Protein AF-A0AAV5BN23-F1 (afdb_monomer)

Nearest PDB structures (foldseek):
  6rg2-assembly1_A  TM=4.250E-01  e=8.793E-02  Photorhabdus laumondii subsp. laumondii TTO1
  5mrh-assembly1_A  TM=5.250E-01  e=2.903E-01  Homo sapiens
  7b7c-assembly1_A  TM=4.416E-01  e=3.608E-01  Photorhabdus laumondii
  8adl-assembly1_P  TM=5.442E-01  e=2.285E+00  Saccharomyces cerevisiae
  8tie-assembly1_o  TM=4.658E-01  e=3.342E+00  Saccharomyces cerevisiae

Solvent-accessible surface a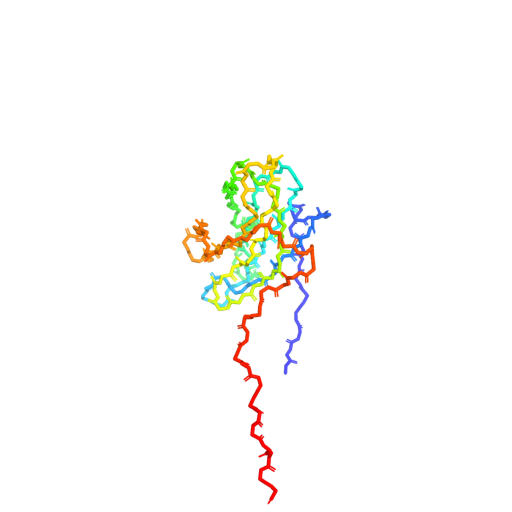rea (backbone atoms only — not comparable to full-atom values): 8194 Å² total; per-residue (Å²): 139,86,87,83,89,77,85,78,56,78,92,46,61,98,38,61,69,49,77,43,72,58,57,96,90,31,43,22,41,36,25,48,49,90,87,54,57,33,38,36,32,41,52,71,60,89,88,54,86,64,94,64,63,58,72,46,79,38,83,63,68,84,66,38,49,64,43,85,68,50,70,52,98,56,30,36,37,34,41,27,45,42,76,46,95,89,47,57,20,34,38,29,39,32,36,61,91,77,67,43,77,45,79,79,45,74,38,88,70,69,63,99,77,74,64,82,84,82,69,77,77,74,79,85,64,77,82,84,124

Mean predicted aligned error: 9.0 Å

Sequence (129 aa):
MEFSIVGIPPIHQNHIVVIVEAGEGKVGMCSLDYAKPLHFSVIRNEEDNAEHPVETTIPLPVNYSCFLAGAVDGYISIMGLPRNSKVESGIFLLEIKKLKIEKVCSASTFDSFSLPYFGFPPSMSPRRI

Radius of gyration: 17.03 Å; Cα contacts (8 Å, |Δi|>4): 220; chains: 1; bounding box: 49×39×45 Å

Secondary structure (DSSP, 8-state):
------PPPGGGTTSEEEEEE-STTPEEEEEE-TTSPEEEEEEPPTTS---S-EEEEEPPPTTEEEEEEEEETTEEEEEEEESSTTS-EEEEEEETTTTEEEEEEEES---TT-PPP-SPPP--S----

Structure (mmCIF, N/CA/C/O backbone):
data_AF-A0AAV5BN23-F1
#
_entry.id   AF-A0AAV5BN23-F1
#
loop_
_atom_site.group_PDB
_atom_site.id
_atom_site.type_symbol
_atom_site.label_atom_id
_atom_site.label_alt_id
_atom_site.label_comp_id
_atom_site.label_asym_id
_atom_site.label_entity_id
_atom_site.label_seq_id
_atom_site.pdbx_PDB_ins_code
_atom_site.Cartn_x
_atom_site.Cartn_y
_atom_site.Cartn_z
_atom_site.occupancy
_atom_site.B_iso_or_equiv
_atom_site.auth_seq_id
_atom_site.auth_comp_id
_atom_site.auth_asym_id
_atom_site.auth_atom_id
_atom_site.pdbx_PDB_model_num
ATOM 1 N N . MET A 1 1 ? -27.792 -2.362 8.353 1.00 59.50 1 MET A N 1
ATOM 2 C CA . MET A 1 1 ? -26.539 -1.720 7.913 1.00 59.50 1 MET A CA 1
ATOM 3 C C . MET A 1 1 ? -26.565 -0.331 8.502 1.00 59.50 1 MET A C 1
ATOM 5 O O . MET A 1 1 ? -27.490 0.409 8.196 1.00 59.50 1 MET A O 1
ATOM 9 N N . GLU A 1 2 ? -25.652 -0.045 9.419 1.00 73.44 2 GLU A N 1
ATOM 10 C CA . GLU A 1 2 ? -25.530 1.266 10.055 1.00 73.44 2 GLU A CA 1
ATOM 11 C C . GLU A 1 2 ? -24.321 1.969 9.445 1.00 73.44 2 GLU A C 1
ATOM 13 O O . GLU A 1 2 ? -23.302 1.331 9.175 1.00 73.44 2 GLU A O 1
ATOM 18 N N . PHE A 1 3 ? -24.465 3.257 9.154 1.00 71.19 3 PHE A N 1
ATOM 19 C CA . PHE A 1 3 ? -23.396 4.080 8.604 1.00 71.19 3 PHE A CA 1
ATOM 20 C C . PHE A 1 3 ? -22.824 4.936 9.726 1.00 71.19 3 PHE A C 1
ATOM 22 O O . PHE A 1 3 ? -23.582 5.533 10.489 1.00 71.19 3 PHE A O 1
ATOM 29 N N . SER A 1 4 ? -21.502 5.028 9.799 1.00 73.25 4 SER A N 1
ATOM 30 C CA . SER A 1 4 ? -20.806 5.968 10.671 1.00 73.25 4 SER A CA 1
ATOM 31 C C . SER A 1 4 ? -20.045 6.985 9.827 1.00 73.25 4 SER A C 1
ATOM 33 O O . SER A 1 4 ? -19.561 6.683 8.734 1.00 73.25 4 SER A O 1
ATOM 35 N N . ILE A 1 5 ? -19.973 8.217 10.326 1.00 75.00 5 ILE A N 1
ATOM 36 C CA . ILE A 1 5 ? -19.132 9.266 9.751 1.00 75.00 5 ILE A CA 1
ATOM 37 C C . ILE A 1 5 ? -17.862 9.300 10.582 1.00 75.00 5 ILE A C 1
ATOM 39 O O . ILE A 1 5 ? -17.924 9.439 11.800 1.00 75.00 5 ILE A O 1
ATOM 43 N N . VAL A 1 6 ? -16.719 9.180 9.918 1.00 74.00 6 VAL A N 1
ATOM 44 C CA . VAL A 1 6 ? -15.420 9.215 10.578 1.00 74.00 6 VAL A CA 1
ATOM 45 C C . VAL A 1 6 ? -14.665 10.457 10.123 1.00 74.00 6 VAL A C 1
ATOM 47 O O . VAL A 1 6 ? -14.570 10.732 8.925 1.00 74.00 6 VAL A O 1
ATOM 50 N N . GLY A 1 7 ? -14.157 11.228 11.085 1.00 76.31 7 GLY A N 1
ATOM 51 C CA . GLY A 1 7 ? -13.348 12.409 10.807 1.00 76.31 7 GLY A CA 1
ATOM 52 C C . GLY A 1 7 ? -12.012 12.030 10.169 1.00 76.31 7 GLY A C 1
ATOM 53 O O . GLY A 1 7 ? -11.371 11.071 10.588 1.00 76.31 7 GLY A O 1
ATOM 54 N N . ILE A 1 8 ? -11.587 12.795 9.163 1.00 77.38 8 ILE A N 1
ATOM 55 C CA . ILE A 1 8 ? -10.288 12.617 8.507 1.00 77.38 8 ILE A CA 1
ATOM 56 C C . ILE A 1 8 ? -9.219 13.342 9.344 1.00 77.38 8 ILE A C 1
ATOM 58 O O . ILE A 1 8 ? -9.302 14.570 9.473 1.00 77.38 8 ILE A O 1
ATOM 62 N N . PRO A 1 9 ? -8.209 12.633 9.889 1.00 79.19 9 PRO A N 1
ATOM 63 C CA . PRO A 1 9 ? -7.092 13.255 10.591 1.00 79.19 9 PRO A CA 1
ATOM 64 C C . PRO A 1 9 ? -6.403 14.336 9.744 1.00 79.19 9 PRO A C 1
ATOM 66 O O . PRO A 1 9 ? -6.293 14.166 8.524 1.00 79.19 9 PRO A O 1
ATOM 69 N N . PRO A 1 10 ? -5.878 15.417 10.354 1.00 80.62 10 PRO A N 1
ATOM 70 C CA . PRO A 1 10 ? -5.258 16.527 9.625 1.00 80.62 10 PRO A CA 1
ATOM 71 C C . PRO A 1 10 ? -4.170 16.101 8.632 1.00 80.62 10 PRO A C 1
ATOM 73 O O . PRO A 1 10 ? -4.088 16.652 7.539 1.00 80.62 10 PRO A O 1
ATOM 76 N N . ILE A 1 11 ? -3.384 15.071 8.968 1.00 77.69 11 ILE A N 1
ATOM 77 C CA . ILE A 1 11 ? -2.301 14.542 8.121 1.00 77.69 11 ILE A CA 1
ATOM 78 C C . ILE A 1 11 ? -2.787 13.947 6.788 1.00 77.69 11 ILE A C 1
ATOM 80 O O . ILE A 1 11 ? -2.020 13.832 5.831 1.00 77.69 11 ILE A O 1
ATOM 84 N N . HIS A 1 12 ? -4.064 13.579 6.710 1.00 77.00 12 HIS A N 1
ATOM 85 C CA . HIS A 1 12 ? -4.687 12.994 5.525 1.00 77.00 12 HIS A CA 1
ATOM 86 C C . HIS A 1 12 ? -5.520 14.010 4.730 1.00 77.00 12 HIS A C 1
ATOM 88 O O . HIS A 1 12 ? -6.044 13.673 3.667 1.00 77.00 12 HIS A O 1
ATOM 94 N N . GLN A 1 13 ? -5.656 15.247 5.218 1.00 77.25 13 GLN A N 1
ATOM 95 C CA . GLN A 1 13 ? -6.406 16.287 4.519 1.00 77.25 13 GLN A CA 1
ATOM 96 C C . GLN A 1 13 ? -5.707 16.658 3.205 1.00 77.25 13 GLN A C 1
ATOM 98 O O . GLN A 1 13 ? -4.489 16.795 3.153 1.00 77.25 13 GLN A O 1
ATOM 103 N N . ASN A 1 14 ? -6.492 16.839 2.140 1.00 75.88 14 ASN A N 1
ATOM 104 C CA . ASN A 1 14 ? -6.029 17.167 0.782 1.00 75.88 14 ASN A CA 1
ATOM 105 C C . ASN A 1 14 ? -5.185 16.084 0.080 1.00 75.88 14 ASN A C 1
ATOM 107 O O . ASN A 1 14 ? -4.603 16.353 -0.971 1.00 75.88 14 ASN A O 1
ATOM 111 N N . HIS A 1 15 ? -5.134 14.863 0.616 1.00 78.38 15 HIS A N 1
ATOM 112 C CA . HIS A 1 15 ? -4.455 13.726 -0.007 1.00 78.38 15 HIS A CA 1
ATOM 113 C C . HIS A 1 15 ? -5.462 12.724 -0.588 1.00 78.38 15 HIS A C 1
ATOM 115 O O . HIS A 1 15 ? -6.629 12.693 -0.197 1.00 78.38 15 HIS A O 1
ATOM 121 N N . ILE A 1 16 ? -5.008 11.865 -1.505 1.00 80.44 16 ILE A N 1
ATOM 122 C CA . ILE A 1 16 ? -5.780 10.670 -1.870 1.00 80.44 16 ILE A CA 1
ATOM 123 C C . ILE A 1 16 ? -5.725 9.725 -0.672 1.00 80.44 16 ILE A C 1
ATOM 125 O O . ILE A 1 16 ? -4.634 9.389 -0.205 1.00 80.44 16 ILE A O 1
ATOM 129 N N . VAL A 1 17 ? -6.896 9.314 -0.184 1.00 85.31 17 VAL A N 1
ATOM 130 C CA . VAL A 1 17 ? -7.039 8.458 0.995 1.00 85.31 17 VAL A CA 1
ATOM 131 C C . VAL A 1 17 ? -7.664 7.125 0.606 1.00 85.31 17 VAL A C 1
ATOM 133 O O . VAL A 1 17 ? -8.653 7.076 -0.122 1.00 85.31 17 VAL A O 1
ATOM 136 N N . VAL A 1 18 ? -7.108 6.045 1.144 1.00 88.25 18 VAL A N 1
ATOM 137 C CA . VAL A 1 18 ? -7.701 4.708 1.132 1.00 88.25 18 VAL A CA 1
ATOM 138 C C . VAL A 1 18 ? -8.039 4.326 2.571 1.00 88.25 18 VAL A C 1
ATOM 140 O O . VAL A 1 18 ? -7.191 4.425 3.458 1.00 88.25 18 VAL A O 1
ATOM 143 N N . ILE A 1 19 ? -9.285 3.909 2.798 1.00 88.44 19 ILE A N 1
ATOM 144 C CA . ILE A 1 19 ? -9.788 3.450 4.098 1.00 88.44 19 ILE A CA 1
ATOM 145 C C . ILE A 1 19 ? -9.791 1.923 4.100 1.00 88.44 19 ILE A C 1
ATOM 147 O O . ILE A 1 19 ? -10.220 1.305 3.124 1.00 88.44 19 ILE A O 1
ATOM 151 N N . VAL A 1 20 ? -9.306 1.320 5.183 1.00 89.44 20 VAL A N 1
ATOM 152 C CA . VAL A 1 20 ? -9.116 -0.131 5.304 1.00 89.44 20 VAL A CA 1
ATOM 153 C C . VAL A 1 20 ? -9.507 -0.644 6.685 1.00 89.44 20 VAL A C 1
ATOM 155 O O . VAL A 1 20 ? -9.559 0.118 7.645 1.00 89.44 20 VAL A O 1
ATOM 158 N N . GLU A 1 21 ? -9.743 -1.948 6.806 1.00 89.50 21 GLU A N 1
ATOM 159 C CA . GLU A 1 21 ? -9.761 -2.620 8.110 1.00 89.50 21 GLU A CA 1
ATOM 160 C C . GLU A 1 21 ? -8.308 -2.798 8.583 1.00 89.50 21 GLU A C 1
ATOM 162 O O . GLU A 1 21 ? -7.450 -3.252 7.822 1.00 89.50 21 GLU A O 1
ATOM 167 N N . ALA A 1 22 ? -8.011 -2.355 9.805 1.00 87.00 22 ALA A N 1
ATOM 168 C CA . ALA A 1 22 ? -6.666 -2.314 10.384 1.00 87.00 22 ALA A CA 1
ATOM 169 C C . ALA A 1 22 ? -6.423 -3.420 11.427 1.00 87.00 22 ALA A C 1
ATOM 171 O O . ALA A 1 22 ? -5.533 -3.301 12.270 1.00 87.00 22 ALA A O 1
ATOM 172 N N . GLY A 1 23 ? -7.198 -4.502 11.369 1.00 84.19 23 GLY A N 1
ATOM 173 C CA . GLY A 1 23 ? -7.262 -5.539 12.389 1.00 84.19 23 GLY A CA 1
ATOM 174 C C . GLY A 1 23 ? -8.157 -5.168 13.573 1.00 84.19 23 GLY A C 1
ATOM 175 O O . GLY A 1 23 ? -8.343 -4.000 13.913 1.00 84.19 23 GLY A O 1
ATOM 176 N N . GLU A 1 24 ? -8.676 -6.200 14.245 1.00 84.19 24 GLU A N 1
ATOM 177 C CA . GLU A 1 24 ? -9.454 -6.074 15.488 1.00 84.19 24 GLU A CA 1
ATOM 178 C C . GLU A 1 24 ? -10.698 -5.173 15.352 1.00 84.19 24 GLU A C 1
ATOM 180 O O . GLU A 1 24 ? -11.158 -4.600 16.337 1.00 84.19 24 GLU A O 1
ATOM 185 N N . GLY A 1 25 ? -11.242 -5.025 14.136 1.00 81.62 25 GLY A N 1
ATOM 186 C CA . GLY A 1 25 ? -12.396 -4.160 13.878 1.00 81.62 25 GLY A CA 1
ATOM 187 C C . GLY A 1 25 ? -12.067 -2.664 13.869 1.00 81.62 25 GLY A C 1
ATOM 188 O O . GLY A 1 25 ? -12.980 -1.840 13.873 1.00 81.62 25 GLY A O 1
ATOM 189 N N . LYS A 1 26 ? -10.780 -2.297 13.856 1.00 85.06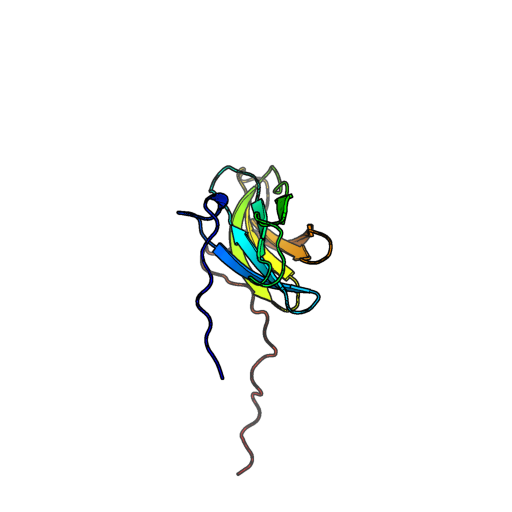 26 LYS A N 1
ATOM 190 C CA . LYS A 1 26 ? -10.322 -0.906 13.785 1.00 85.06 26 LYS A CA 1
ATOM 191 C C . LYS A 1 26 ? -10.280 -0.427 12.340 1.00 85.06 26 LYS A C 1
ATOM 193 O O . LYS A 1 26 ? -10.038 -1.202 11.414 1.00 85.06 26 LYS A O 1
ATOM 198 N N . VAL A 1 27 ? -10.461 0.876 12.154 1.00 86.75 27 VAL A N 1
ATOM 199 C CA . VAL A 1 27 ? -10.390 1.513 10.836 1.00 86.75 27 VAL A CA 1
ATOM 200 C C . VAL A 1 27 ? -9.004 2.116 10.643 1.00 86.75 27 VAL A C 1
ATOM 202 O O . VAL A 1 27 ? -8.534 2.899 11.464 1.00 86.75 27 VAL A O 1
ATOM 205 N N . GLY A 1 28 ? -8.346 1.750 9.551 1.00 89.62 28 GLY A N 1
ATOM 206 C CA . GLY A 1 28 ? -7.093 2.342 9.104 1.00 89.62 28 GLY A CA 1
ATOM 207 C C . GLY A 1 28 ? -7.322 3.351 7.987 1.00 89.62 28 GLY A C 1
ATOM 208 O O . GLY A 1 28 ? -8.174 3.151 7.120 1.00 89.62 28 GLY A O 1
ATOM 209 N N . MET A 1 29 ? -6.525 4.412 7.969 1.00 90.19 29 MET A N 1
ATOM 210 C CA . MET A 1 29 ? -6.459 5.372 6.875 1.00 90.19 29 MET A CA 1
ATOM 211 C C . MET A 1 29 ? -5.054 5.417 6.325 1.00 90.19 29 MET A C 1
ATOM 213 O O . MET A 1 29 ? -4.080 5.544 7.059 1.00 90.19 29 MET A O 1
ATOM 217 N N . CYS A 1 30 ? -4.958 5.342 5.009 1.00 89.75 30 CYS A N 1
ATOM 218 C CA . CYS A 1 30 ? -3.706 5.453 4.301 1.00 89.75 30 CYS A CA 1
ATOM 219 C C . CYS A 1 30 ? -3.786 6.623 3.333 1.00 89.75 30 CYS A C 1
ATOM 221 O O . CYS A 1 30 ? -4.722 6.688 2.539 1.00 89.75 30 CYS A O 1
ATOM 223 N N . SER A 1 31 ? -2.821 7.536 3.382 1.00 89.75 31 SER A N 1
ATOM 224 C CA . SER A 1 31 ? -2.755 8.654 2.448 1.00 89.75 31 SER A CA 1
ATOM 225 C C . SER A 1 31 ? -1.394 8.782 1.804 1.00 89.75 31 SER A C 1
ATOM 227 O O . SER A 1 31 ? -0.364 8.597 2.459 1.00 89.75 31 SER A O 1
ATOM 229 N N . LEU A 1 32 ? -1.410 9.208 0.548 1.00 85.88 32 LEU A N 1
ATOM 230 C CA . LEU A 1 32 ? -0.213 9.463 -0.227 1.00 85.88 32 LEU A CA 1
ATOM 231 C C . LEU A 1 32 ? -0.196 10.904 -0.739 1.00 85.88 32 LEU A C 1
ATOM 233 O O . LEU A 1 32 ? -1.149 11.348 -1.379 1.00 85.88 32 LEU A O 1
ATOM 237 N N . ASP A 1 33 ? 0.908 11.599 -0.478 1.00 76.69 33 ASP A N 1
ATOM 238 C CA . ASP A 1 33 ? 1.245 12.886 -1.089 1.00 76.69 33 ASP A CA 1
ATOM 239 C C . ASP A 1 33 ? 2.333 12.646 -2.152 1.00 76.69 33 ASP A C 1
ATOM 241 O O . ASP A 1 33 ? 3.235 11.829 -1.956 1.00 76.69 33 ASP A O 1
ATOM 245 N N . TYR A 1 34 ? 2.236 13.330 -3.294 1.00 63.56 34 TYR A N 1
ATOM 246 C CA . TYR A 1 34 ? 2.900 13.021 -4.572 1.00 63.56 34 TYR A CA 1
ATOM 247 C C . TYR A 1 34 ? 4.442 12.920 -4.505 1.00 63.56 34 TYR A C 1
ATOM 249 O O . TYR A 1 34 ? 5.070 12.419 -5.440 1.00 63.56 34 TYR A O 1
ATOM 257 N N . ALA A 1 35 ? 5.068 13.367 -3.412 1.00 58.59 35 ALA A N 1
ATOM 258 C CA . ALA A 1 35 ? 6.515 13.305 -3.194 1.00 58.59 35 ALA A CA 1
ATOM 259 C C . ALA A 1 35 ? 6.940 12.910 -1.764 1.00 58.59 35 ALA A C 1
ATOM 261 O O . ALA A 1 35 ? 8.131 12.965 -1.452 1.00 58.59 35 ALA A O 1
ATOM 262 N N . LYS A 1 36 ? 6.003 12.527 -0.891 1.00 72.19 36 LYS A N 1
ATOM 263 C CA . LYS A 1 36 ? 6.262 12.234 0.527 1.00 72.19 36 LYS A CA 1
ATOM 264 C C . LYS A 1 36 ? 6.099 10.743 0.828 1.00 72.19 36 LYS A C 1
ATOM 266 O O . LYS A 1 36 ? 5.521 10.015 0.021 1.00 72.19 36 LYS A O 1
ATOM 271 N N . PRO A 1 37 ? 6.641 10.258 1.959 1.00 80.88 37 PRO A N 1
ATOM 272 C CA . PRO A 1 37 ? 6.365 8.901 2.405 1.00 80.88 37 PRO A CA 1
ATOM 273 C C . PRO A 1 37 ? 4.862 8.678 2.615 1.00 80.88 37 PRO A C 1
ATOM 275 O O . PRO A 1 37 ? 4.086 9.614 2.801 1.00 80.88 37 PRO A O 1
ATOM 278 N N . LEU A 1 38 ? 4.459 7.414 2.572 1.00 88.25 38 LEU A N 1
ATOM 279 C CA . LEU A 1 38 ? 3.074 7.022 2.766 1.00 88.25 38 LEU A CA 1
ATOM 280 C C . LEU A 1 38 ? 2.716 7.140 4.250 1.00 88.25 38 LEU A C 1
ATOM 282 O O . LEU A 1 38 ? 3.440 6.624 5.102 1.00 88.25 38 LEU A O 1
ATOM 286 N N . HIS A 1 39 ? 1.601 7.793 4.562 1.00 89.75 39 HIS A N 1
ATOM 287 C CA . HIS A 1 39 ? 1.125 7.931 5.935 1.00 89.75 39 HIS A CA 1
ATOM 288 C C . HIS A 1 39 ? 0.016 6.922 6.198 1.00 89.75 39 HIS A C 1
ATOM 290 O O . HIS A 1 39 ? -0.948 6.851 5.438 1.00 89.75 39 HIS A O 1
ATOM 296 N N . PHE A 1 40 ? 0.145 6.161 7.278 1.00 89.88 40 PHE A N 1
ATOM 297 C CA . PHE A 1 40 ? -0.873 5.242 7.762 1.00 89.88 40 PHE A CA 1
ATOM 298 C C . PHE A 1 40 ? -1.283 5.645 9.174 1.00 89.88 40 PHE A C 1
ATOM 300 O O . PHE A 1 40 ? -0.415 5.825 10.026 1.00 89.88 40 PHE A O 1
ATOM 307 N N . SER A 1 41 ? -2.578 5.782 9.430 1.00 89.31 41 SER A N 1
ATOM 308 C CA . SER A 1 41 ? -3.108 5.997 10.772 1.00 89.31 41 SER A CA 1
ATOM 309 C C . SER A 1 41 ? -4.175 4.970 11.113 1.00 89.31 41 SER A C 1
ATOM 311 O O . SER A 1 41 ? -4.912 4.511 10.243 1.00 89.31 41 SER A O 1
ATOM 313 N N . VAL A 1 42 ? -4.256 4.597 12.388 1.00 87.62 42 VAL A N 1
ATOM 314 C CA . VAL A 1 42 ? -5.367 3.796 12.911 1.00 87.62 42 VAL A CA 1
ATOM 315 C C . VAL A 1 42 ? -6.279 4.707 13.713 1.00 87.62 42 VAL A C 1
ATOM 317 O O . VAL A 1 42 ? -5.854 5.302 14.707 1.00 87.62 42 VAL A O 1
ATOM 320 N N . ILE A 1 43 ? -7.531 4.799 13.278 1.00 80.31 43 ILE A N 1
ATOM 321 C CA . ILE A 1 43 ? -8.591 5.526 13.964 1.00 80.31 43 ILE A CA 1
ATOM 322 C C . ILE A 1 43 ? -9.118 4.628 15.078 1.00 80.31 43 ILE A C 1
ATOM 324 O O . ILE A 1 43 ? -9.496 3.476 14.844 1.00 80.31 43 ILE A O 1
ATOM 328 N N . ARG A 1 44 ? -9.126 5.156 16.300 1.00 72.12 44 ARG A N 1
ATOM 329 C CA . ARG A 1 44 ? -9.708 4.496 17.469 1.00 72.12 44 ARG A CA 1
ATOM 330 C C . ARG A 1 44 ? -11.100 5.072 17.722 1.00 72.12 44 ARG A C 1
ATOM 332 O O . ARG A 1 44 ? -11.349 6.234 17.408 1.00 72.12 44 ARG A O 1
ATOM 339 N N . ASN A 1 45 ? -12.007 4.240 18.229 1.00 65.50 45 ASN A N 1
ATOM 340 C CA . ASN A 1 45 ? -13.357 4.674 18.592 1.00 65.50 45 ASN A CA 1
ATOM 341 C C . ASN A 1 45 ? -13.297 5.679 19.752 1.00 65.50 45 ASN A C 1
ATOM 343 O O . ASN A 1 45 ? -12.355 5.645 20.540 1.00 65.50 45 ASN A O 1
ATOM 347 N N . GLU A 1 46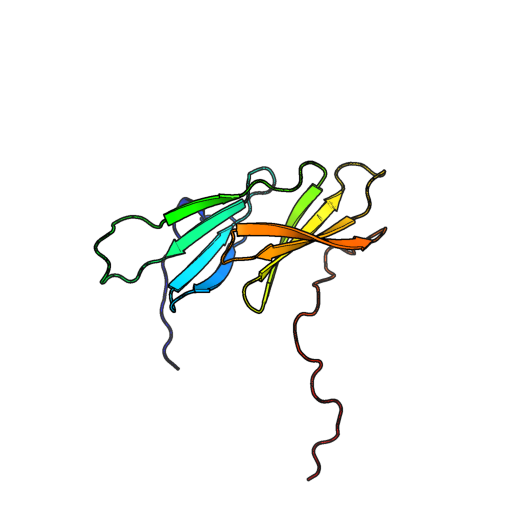 ? -14.330 6.513 19.889 1.00 57.47 46 GLU A N 1
ATOM 348 C CA . GLU A 1 46 ? -14.438 7.544 20.939 1.00 57.47 46 GLU A CA 1
ATOM 349 C C . GLU A 1 46 ? -14.324 6.999 22.378 1.00 57.47 46 GLU A C 1
ATOM 351 O O . GLU A 1 46 ? -13.996 7.752 23.289 1.00 57.47 46 GLU A O 1
ATOM 356 N N . GLU A 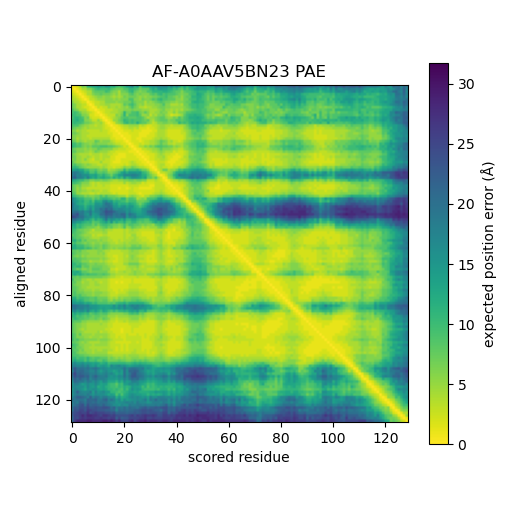1 47 ? -14.553 5.698 22.600 1.00 55.66 47 GLU A N 1
ATOM 357 C CA . GLU A 1 47 ? -14.380 5.050 23.912 1.00 55.66 47 GLU A CA 1
ATOM 358 C C . GLU A 1 47 ? -12.907 4.906 24.337 1.00 55.66 47 GLU A C 1
ATOM 360 O O . GLU A 1 47 ? -12.612 4.741 25.522 1.00 55.66 47 GLU A O 1
ATOM 365 N N . ASP A 1 48 ? -11.973 4.973 23.387 1.00 58.38 48 ASP A N 1
ATOM 366 C CA . ASP A 1 48 ? -10.542 4.877 23.646 1.00 58.38 48 ASP A CA 1
ATOM 367 C C . ASP A 1 48 ? -10.009 6.303 23.882 1.00 58.38 48 ASP A C 1
ATOM 369 O O . ASP A 1 48 ? -9.766 7.052 22.941 1.00 58.38 48 ASP A O 1
ATOM 373 N N . ASN A 1 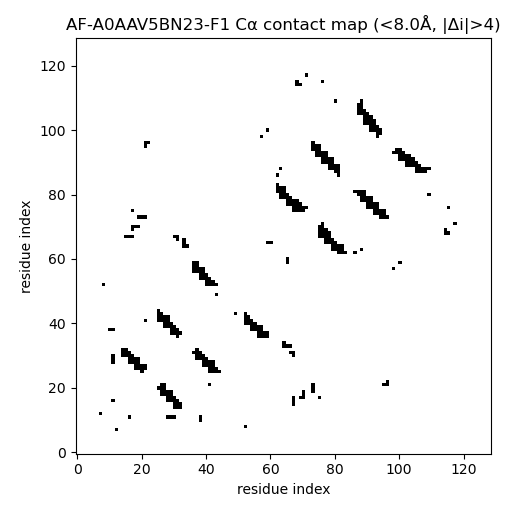49 ? -9.846 6.691 25.154 1.00 53.50 49 ASN A N 1
ATOM 374 C CA . ASN A 1 49 ? -9.406 8.015 25.654 1.00 53.50 49 ASN A CA 1
ATOM 375 C C . ASN A 1 49 ? -8.029 8.515 25.133 1.00 53.50 49 ASN A C 1
ATOM 377 O O . ASN A 1 49 ? -7.440 9.444 25.689 1.00 53.50 49 ASN A O 1
ATOM 381 N N . ALA A 1 50 ? -7.461 7.894 24.102 1.00 55.66 50 ALA A N 1
ATOM 382 C CA . ALA A 1 50 ? -6.247 8.341 23.445 1.00 55.66 50 ALA A CA 1
ATOM 383 C C . ALA A 1 50 ? -6.595 9.423 22.414 1.00 55.66 50 ALA A C 1
ATOM 385 O O . ALA A 1 50 ? -7.113 9.134 21.341 1.00 55.66 50 ALA A O 1
ATOM 386 N N . GLU A 1 51 ? -6.261 10.672 22.733 1.00 56.38 51 GLU A N 1
ATOM 387 C CA . GLU A 1 51 ? -6.635 11.862 21.962 1.00 56.38 51 GLU A CA 1
ATOM 388 C C . GLU A 1 51 ? -6.148 11.869 20.496 1.00 56.38 51 GLU A C 1
ATOM 390 O O . GLU A 1 51 ? -6.533 12.768 19.753 1.00 56.38 51 GLU A O 1
ATOM 395 N N . HIS A 1 52 ? -5.241 10.975 20.075 1.00 60.75 52 HIS A N 1
ATOM 396 C CA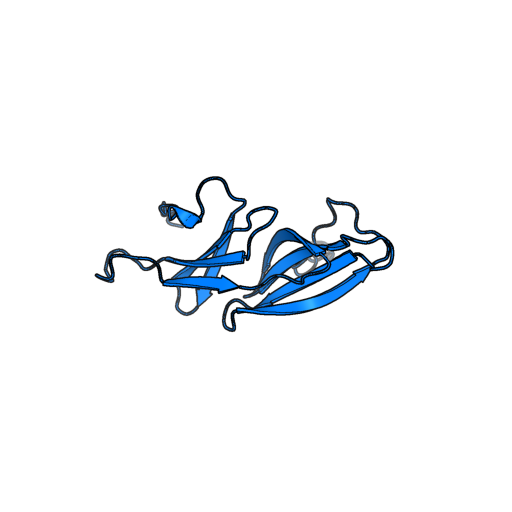 . HIS A 1 52 ? -4.552 11.073 18.781 1.00 60.75 52 HIS A CA 1
ATOM 397 C C . HIS A 1 52 ? -4.445 9.703 18.069 1.00 60.75 52 HIS A C 1
ATOM 399 O O . HIS A 1 52 ? -4.129 8.698 18.719 1.00 60.75 52 HIS A O 1
ATOM 405 N N . PRO A 1 53 ? -4.668 9.636 16.738 1.00 68.44 53 PRO A N 1
ATOM 406 C CA . PRO A 1 53 ? -4.452 8.428 15.940 1.00 68.44 53 PRO A CA 1
ATOM 407 C C . PRO A 1 53 ? -3.010 7.924 16.063 1.00 68.44 53 PRO A C 1
ATOM 409 O O . PRO A 1 53 ? -2.071 8.715 16.154 1.00 68.44 53 PRO A O 1
ATOM 412 N N . VAL A 1 54 ? -2.803 6.604 16.012 1.00 75.88 54 VAL A N 1
ATOM 413 C CA . VAL A 1 54 ? -1.439 6.062 15.890 1.00 75.88 54 VAL A CA 1
ATOM 414 C C . VAL A 1 54 ? -0.992 6.239 14.451 1.00 75.88 54 VAL A C 1
ATOM 416 O O . VAL A 1 54 ? -1.503 5.554 13.569 1.00 75.88 54 VAL A O 1
ATOM 419 N N . GLU A 1 55 ? -0.047 7.145 14.228 1.00 84.12 55 GLU A N 1
ATOM 420 C CA . GLU A 1 55 ? 0.485 7.473 12.909 1.00 84.12 55 GLU A CA 1
ATOM 421 C C . GLU A 1 55 ? 1.801 6.736 12.643 1.00 84.12 55 GLU A C 1
ATOM 423 O O . GLU A 1 55 ? 2.704 6.688 13.476 1.00 84.12 55 GLU A O 1
ATOM 428 N N . THR A 1 56 ? 1.926 6.153 11.456 1.00 88.94 56 THR A N 1
ATOM 429 C CA . THR A 1 56 ? 3.141 5.498 10.974 1.00 88.94 56 THR A CA 1
ATOM 430 C C . THR A 1 56 ? 3.483 6.012 9.587 1.00 88.94 56 THR A C 1
ATOM 432 O O . THR A 1 56 ? 2.627 6.135 8.712 1.00 88.94 56 THR A O 1
ATOM 435 N N . THR A 1 57 ? 4.762 6.305 9.384 1.00 90.44 57 THR A N 1
ATOM 436 C CA . THR A 1 57 ? 5.296 6.744 8.096 1.00 90.44 57 THR A CA 1
ATOM 437 C C . THR A 1 57 ? 6.010 5.575 7.429 1.00 90.44 57 THR A C 1
ATOM 439 O O . THR A 1 57 ? 6.920 4.988 8.011 1.00 90.44 57 THR A O 1
ATOM 442 N N . ILE A 1 58 ? 5.599 5.235 6.211 1.00 91.00 58 ILE A N 1
ATOM 443 C CA . ILE A 1 58 ? 6.075 4.066 5.474 1.00 91.00 58 ILE A CA 1
ATOM 444 C C . ILE A 1 58 ? 6.881 4.560 4.266 1.00 91.00 58 ILE A C 1
ATOM 446 O O . ILE A 1 58 ? 6.355 5.306 3.430 1.00 91.00 58 ILE A O 1
ATOM 450 N N . PRO A 1 59 ? 8.167 4.185 4.152 1.00 90.00 59 PRO A N 1
ATOM 451 C CA . PRO A 1 59 ? 8.998 4.613 3.039 1.00 90.00 59 PRO A CA 1
ATOM 452 C C . PRO A 1 59 ? 8.526 3.960 1.740 1.00 90.00 59 PRO A C 1
ATOM 454 O O . PRO A 1 59 ? 8.271 2.758 1.681 1.00 90.00 59 PRO A O 1
ATOM 457 N N . LEU A 1 60 ? 8.445 4.760 0.681 1.00 90.62 60 LEU A N 1
ATOM 458 C CA . LEU A 1 60 ? 8.078 4.283 -0.648 1.00 90.62 60 LEU A CA 1
ATOM 459 C C . LEU A 1 60 ? 9.305 3.810 -1.439 1.00 90.62 60 LEU A C 1
ATOM 461 O O . LEU A 1 60 ? 10.425 4.266 -1.186 1.00 90.62 60 LEU A O 1
ATOM 465 N N . PRO A 1 61 ? 9.108 2.945 -2.448 1.00 88.56 61 PRO A N 1
ATOM 466 C CA . PRO A 1 61 ? 10.161 2.575 -3.388 1.00 88.56 61 PRO A CA 1
ATOM 467 C C . PRO A 1 61 ? 10.779 3.802 -4.088 1.00 88.56 61 PRO A C 1
ATOM 469 O O . PRO A 1 61 ? 10.122 4.488 -4.867 1.00 88.56 61 PRO A O 1
ATOM 472 N N . VAL A 1 62 ? 12.074 4.048 -3.859 1.00 87.44 62 VAL A N 1
ATOM 473 C CA . VAL A 1 62 ? 12.787 5.288 -4.254 1.00 87.44 62 VAL A CA 1
ATOM 474 C C . VAL A 1 62 ? 12.733 5.589 -5.759 1.00 87.44 62 VAL A C 1
ATOM 476 O O . VAL A 1 62 ? 12.664 6.747 -6.168 1.00 87.44 62 VAL A O 1
ATOM 479 N N . ASN A 1 63 ? 12.739 4.555 -6.602 1.00 88.50 63 ASN A N 1
ATOM 480 C CA . ASN A 1 63 ? 12.803 4.706 -8.060 1.00 88.50 63 ASN A CA 1
ATOM 481 C C . ASN A 1 63 ? 11.436 4.931 -8.727 1.00 88.50 63 ASN A C 1
ATOM 483 O O . ASN A 1 63 ? 11.360 4.960 -9.957 1.00 88.50 63 ASN A O 1
ATOM 487 N N . TYR A 1 64 ? 10.371 5.085 -7.936 1.00 87.12 64 TYR A N 1
ATOM 488 C CA . TYR A 1 64 ? 9.002 5.141 -8.429 1.00 87.12 64 TYR A CA 1
ATOM 489 C C . TYR A 1 64 ? 8.269 6.395 -7.938 1.00 87.12 64 TYR A C 1
ATOM 491 O O . TYR A 1 64 ? 8.455 6.877 -6.820 1.00 87.12 64 TYR A O 1
ATOM 499 N N . SER A 1 65 ? 7.417 6.938 -8.797 1.00 86.94 65 SER A N 1
ATOM 500 C CA . SER A 1 65 ? 6.312 7.814 -8.425 1.00 86.94 65 SER A CA 1
ATOM 501 C C . SER A 1 65 ? 5.115 6.922 -8.128 1.00 86.94 65 SER A C 1
ATOM 503 O O . SER A 1 65 ? 4.676 6.171 -8.998 1.00 86.94 65 SER A O 1
ATOM 505 N N . CYS A 1 66 ? 4.650 6.942 -6.884 1.00 87.69 66 CYS A N 1
ATOM 506 C CA . CYS A 1 66 ? 3.649 6.000 -6.400 1.00 87.69 66 CYS A CA 1
ATOM 507 C C . CYS A 1 66 ? 2.255 6.635 -6.369 1.00 87.69 66 CYS A C 1
ATOM 509 O O . CYS A 1 66 ? 2.127 7.829 -6.113 1.00 87.69 66 CYS A O 1
ATOM 511 N N . PHE A 1 67 ? 1.225 5.817 -6.581 1.00 85.88 67 PHE A N 1
ATOM 512 C CA . PHE A 1 67 ? -0.188 6.194 -6.523 1.00 85.88 67 PHE A CA 1
ATOM 513 C C . PHE A 1 67 ? -0.980 5.091 -5.822 1.00 85.88 67 PHE A C 1
ATOM 515 O O . PHE A 1 67 ? -0.716 3.906 -6.033 1.00 85.88 67 PHE A O 1
ATOM 522 N N . LEU A 1 68 ? -1.955 5.468 -4.994 1.00 87.75 68 LEU A N 1
ATOM 523 C CA . LEU A 1 68 ? -2.864 4.510 -4.364 1.00 87.75 68 LEU A CA 1
ATOM 524 C C . LEU A 1 68 ? -3.893 4.026 -5.391 1.00 87.75 68 LEU A C 1
ATOM 526 O O . LEU A 1 68 ? -4.571 4.840 -6.010 1.00 87.75 68 LEU A O 1
ATOM 530 N N . ALA A 1 69 ? -4.002 2.708 -5.562 1.00 83.25 69 ALA A N 1
ATOM 531 C CA . ALA A 1 69 ? -4.930 2.085 -6.509 1.00 83.25 69 ALA A CA 1
ATOM 532 C C . ALA A 1 69 ? -6.182 1.512 -5.820 1.00 83.25 69 ALA A C 1
ATOM 534 O O . ALA A 1 69 ? -7.255 1.475 -6.416 1.00 83.25 69 ALA A O 1
ATOM 535 N N . GLY A 1 70 ? -6.069 1.078 -4.562 1.00 84.75 70 GLY A N 1
ATOM 536 C CA . GLY A 1 70 ? -7.188 0.533 -3.791 1.00 84.75 70 GLY A CA 1
ATOM 537 C C . GLY A 1 70 ? -6.725 -0.374 -2.657 1.00 84.75 70 GLY A C 1
ATOM 538 O O . GLY A 1 70 ? -5.527 -0.488 -2.405 1.00 84.75 70 GLY A O 1
ATOM 539 N N . ALA A 1 71 ? -7.665 -1.034 -1.985 1.00 87.50 71 ALA A N 1
ATOM 540 C CA . ALA A 1 71 ? -7.378 -2.007 -0.936 1.00 87.50 71 ALA A CA 1
ATOM 541 C C . ALA A 1 71 ? -8.188 -3.289 -1.125 1.00 87.50 71 ALA A C 1
ATOM 543 O O . ALA A 1 71 ? -9.326 -3.251 -1.591 1.00 87.50 71 ALA A O 1
ATOM 544 N N . VAL A 1 72 ? -7.597 -4.415 -0.737 1.00 84.06 72 VAL A N 1
ATOM 545 C CA . VAL A 1 72 ? -8.255 -5.719 -0.698 1.00 84.06 72 VAL A CA 1
ATOM 546 C C . VAL A 1 72 ? -7.630 -6.613 0.366 1.00 84.06 72 VAL A C 1
ATOM 548 O O . VAL A 1 72 ? -6.416 -6.627 0.518 1.00 84.06 72 VAL A O 1
ATOM 551 N N . ASP A 1 73 ? -8.455 -7.372 1.086 1.00 84.94 73 ASP A N 1
ATOM 552 C CA . ASP A 1 73 ? -8.038 -8.520 1.909 1.00 84.94 73 ASP A CA 1
ATOM 553 C C . ASP A 1 73 ? -6.781 -8.286 2.780 1.00 84.94 73 ASP A C 1
ATOM 555 O O . ASP A 1 73 ? -5.852 -9.088 2.817 1.00 84.94 73 ASP A O 1
ATOM 559 N N . GLY A 1 74 ? -6.713 -7.132 3.454 1.00 89.25 74 GLY A N 1
ATOM 560 C CA . GLY A 1 74 ? -5.580 -6.778 4.320 1.00 89.25 74 GLY A CA 1
ATOM 561 C C . GLY A 1 74 ? -4.349 -6.209 3.602 1.00 89.25 74 GLY A C 1
ATOM 562 O O . GLY A 1 74 ? -3.310 -6.013 4.238 1.00 89.25 74 GLY A O 1
ATOM 563 N N . TYR A 1 75 ? -4.468 -5.879 2.317 1.00 91.38 75 TYR A N 1
ATOM 564 C CA . TYR A 1 75 ? -3.445 -5.216 1.515 1.00 91.38 75 TYR A CA 1
ATOM 565 C C . TYR A 1 75 ? -3.950 -3.917 0.888 1.00 91.38 75 TYR A C 1
ATOM 567 O O . TYR A 1 75 ? -5.114 -3.786 0.515 1.00 91.38 75 TYR A O 1
ATOM 575 N N . ILE A 1 76 ? -3.037 -2.968 0.703 1.00 91.62 76 ILE A N 1
ATOM 576 C CA . ILE A 1 76 ? -3.247 -1.770 -0.113 1.00 91.62 76 ILE A CA 1
ATOM 577 C C . ILE A 1 76 ? -2.408 -1.903 -1.377 1.00 91.62 76 ILE A C 1
ATOM 579 O O . ILE A 1 76 ? -1.210 -2.175 -1.316 1.00 91.62 76 ILE A O 1
ATOM 583 N N . SER A 1 77 ? -3.030 -1.701 -2.531 1.00 89.62 77 SER A N 1
ATOM 584 C CA . SER A 1 77 ? -2.346 -1.695 -3.813 1.00 89.62 77 SER A CA 1
ATOM 585 C C . SER A 1 77 ? -1.802 -0.316 -4.146 1.00 89.62 77 SER A C 1
ATOM 587 O O . SER A 1 77 ? -2.511 0.693 -4.082 1.00 89.62 77 SER A O 1
ATOM 589 N N . ILE A 1 78 ? -0.533 -0.299 -4.537 1.00 89.38 78 ILE A N 1
ATOM 590 C CA . ILE A 1 78 ? 0.213 0.891 -4.911 1.00 89.38 78 ILE A CA 1
ATOM 591 C C . ILE A 1 78 ? 0.746 0.679 -6.327 1.00 89.38 78 ILE A C 1
ATOM 593 O O . ILE A 1 78 ? 1.506 -0.254 -6.592 1.00 89.38 78 ILE A O 1
ATOM 597 N N . MET A 1 79 ? 0.370 1.565 -7.242 1.00 88.38 79 MET A N 1
ATOM 598 C CA . MET A 1 79 ? 0.949 1.619 -8.579 1.00 88.38 79 MET A CA 1
ATOM 599 C C . MET A 1 79 ? 2.213 2.474 -8.535 1.00 88.38 79 MET A C 1
ATOM 601 O O . MET A 1 79 ? 2.175 3.609 -8.070 1.00 88.38 79 MET A O 1
ATOM 605 N N . GLY A 1 80 ? 3.330 1.946 -9.023 1.00 88.62 80 GLY A N 1
ATOM 606 C CA . GLY A 1 80 ? 4.581 2.678 -9.169 1.00 88.62 80 GLY A CA 1
ATOM 607 C C . GLY A 1 80 ? 4.898 2.939 -10.634 1.00 88.62 80 GLY A C 1
ATOM 608 O O . GLY A 1 80 ? 5.204 2.010 -11.382 1.00 88.62 80 GLY A O 1
ATOM 609 N N . LEU A 1 81 ? 4.899 4.213 -11.019 1.00 86.81 81 LEU A N 1
ATOM 610 C CA . LEU A 1 81 ? 5.436 4.672 -12.295 1.00 86.81 81 LEU A CA 1
ATOM 611 C C . LEU A 1 81 ? 6.942 4.924 -12.149 1.00 86.81 81 LEU A C 1
ATOM 613 O O . LEU A 1 81 ? 7.358 5.595 -11.205 1.00 86.81 81 LEU A O 1
ATOM 617 N N . PRO A 1 82 ? 7.786 4.394 -13.039 1.00 87.25 82 PRO A N 1
ATOM 618 C CA . PRO A 1 82 ? 9.227 4.520 -12.916 1.00 87.25 82 PRO A CA 1
ATOM 619 C C . PRO A 1 82 ? 9.641 5.974 -13.163 1.00 87.25 82 PRO A C 1
ATOM 621 O O . PRO A 1 82 ? 9.218 6.599 -14.133 1.00 87.25 82 PRO A O 1
ATOM 624 N N . ARG A 1 83 ? 10.505 6.525 -12.303 1.00 84.00 83 ARG A N 1
ATOM 625 C CA . ARG A 1 83 ? 11.048 7.884 -12.499 1.00 84.00 83 ARG A CA 1
ATOM 626 C C . ARG A 1 83 ? 12.057 7.950 -13.650 1.00 84.00 83 ARG A C 1
ATOM 628 O O . ARG A 1 83 ? 12.261 9.008 -14.230 1.00 84.00 83 ARG A O 1
ATOM 635 N N . ASN A 1 84 ? 12.666 6.809 -13.978 1.00 81.06 84 ASN A N 1
ATOM 636 C CA . ASN A 1 84 ? 13.650 6.652 -15.043 1.00 81.06 84 ASN A CA 1
ATOM 637 C C . ASN A 1 84 ? 13.169 5.597 -16.044 1.00 81.06 84 ASN A C 1
ATOM 639 O O . ASN A 1 84 ? 12.791 4.502 -15.639 1.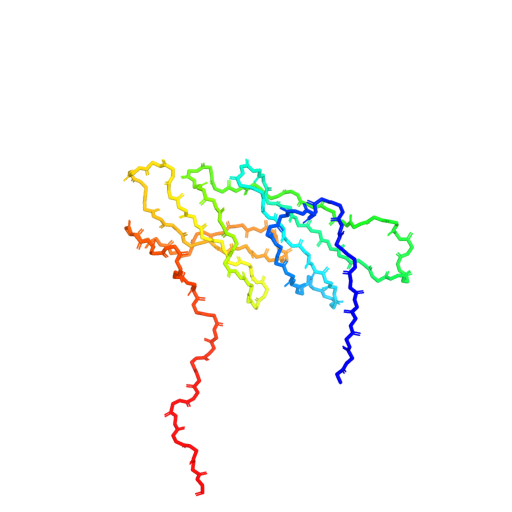00 81.06 84 ASN A O 1
ATOM 643 N N . SER A 1 85 ? 13.312 5.864 -17.343 1.00 72.00 85 SER A N 1
ATOM 644 C CA . SER A 1 85 ? 12.882 4.974 -18.441 1.00 72.00 85 SER A CA 1
ATOM 645 C C . SER A 1 85 ? 13.575 3.603 -18.501 1.00 72.00 85 SER A C 1
ATOM 647 O O . SER A 1 85 ? 13.214 2.768 -19.322 1.00 72.00 85 SER A O 1
ATOM 649 N N . LYS A 1 86 ? 14.580 3.357 -17.651 1.00 78.69 86 LYS A N 1
ATOM 650 C CA . LYS A 1 86 ? 15.291 2.070 -17.548 1.00 78.69 86 LYS A CA 1
ATOM 651 C C . LYS A 1 86 ? 14.610 1.069 -16.613 1.00 78.69 86 LYS A C 1
ATOM 653 O O . LYS A 1 86 ? 15.055 -0.070 -16.529 1.00 78.69 86 LYS A O 1
ATOM 658 N N . VAL A 1 87 ? 13.613 1.512 -15.852 1.00 80.81 87 VAL A N 1
ATOM 659 C CA . VAL A 1 87 ? 12.910 0.693 -14.866 1.00 80.81 87 VAL A CA 1
ATOM 660 C C . VAL A 1 87 ? 11.497 0.460 -15.378 1.00 80.81 87 VAL A C 1
ATOM 662 O O . VAL A 1 87 ? 10.847 1.394 -15.828 1.00 80.81 87 VAL A O 1
ATOM 665 N N . GLU A 1 88 ? 11.031 -0.781 -15.318 1.00 86.56 88 GLU A N 1
ATOM 666 C CA . GLU A 1 88 ? 9.640 -1.119 -15.618 1.00 86.56 88 GLU A CA 1
ATOM 667 C C . GLU A 1 88 ? 8.708 -0.594 -14.531 1.00 86.56 88 GLU A C 1
ATOM 669 O O . GLU A 1 88 ? 9.064 -0.583 -13.348 1.00 86.56 88 GLU A O 1
ATOM 674 N N . SER A 1 89 ? 7.485 -0.235 -14.911 1.00 87.38 89 SER A N 1
ATOM 675 C CA . SER A 1 89 ? 6.443 0.087 -13.945 1.00 87.38 89 SER A CA 1
ATOM 676 C C . SER A 1 89 ? 6.159 -1.107 -13.033 1.00 87.38 89 SER A C 1
ATOM 678 O O . SER A 1 89 ? 6.402 -2.265 -13.383 1.00 87.38 89 SER A O 1
ATOM 680 N N . GLY A 1 90 ? 5.679 -0.833 -11.820 1.00 88.88 90 GLY A N 1
ATOM 681 C CA . GLY A 1 90 ? 5.467 -1.852 -10.795 1.00 88.88 90 GLY A CA 1
ATOM 682 C C . GLY A 1 90 ? 4.100 -1.776 -10.134 1.00 88.88 90 GLY A C 1
ATOM 683 O O . GLY A 1 90 ? 3.589 -0.685 -9.903 1.00 88.88 90 GLY A O 1
ATOM 684 N N . ILE A 1 91 ? 3.548 -2.933 -9.770 1.00 88.94 91 ILE A N 1
ATOM 685 C CA . ILE A 1 91 ? 2.477 -3.017 -8.770 1.00 88.94 91 ILE A CA 1
ATOM 686 C C . ILE A 1 91 ? 3.112 -3.481 -7.468 1.00 88.94 91 ILE A C 1
ATOM 688 O O . ILE A 1 91 ? 3.819 -4.495 -7.429 1.00 88.94 91 ILE A O 1
ATOM 692 N N . PHE A 1 92 ? 2.848 -2.728 -6.411 1.00 91.12 92 PHE A N 1
ATOM 693 C CA . PHE A 1 92 ? 3.284 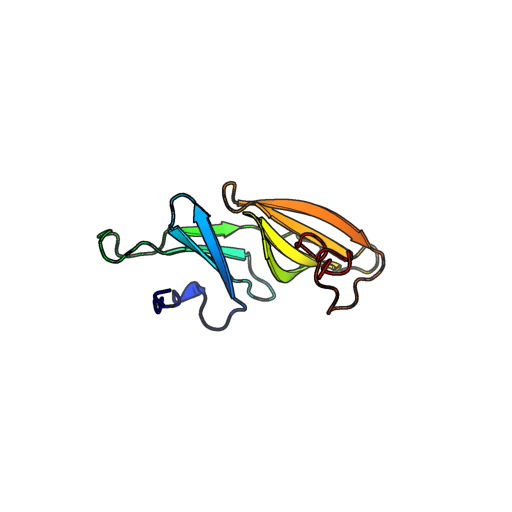-3.015 -5.060 1.00 91.12 92 PHE A CA 1
ATOM 694 C C . PHE A 1 92 ? 2.068 -3.278 -4.179 1.00 91.12 92 PHE A C 1
ATOM 696 O O . PHE A 1 92 ? 1.012 -2.669 -4.363 1.00 91.12 92 PHE A O 1
ATOM 703 N N . LEU A 1 93 ? 2.223 -4.177 -3.217 1.00 92.31 93 LEU A N 1
ATOM 704 C CA . LEU A 1 93 ? 1.252 -4.406 -2.159 1.00 92.31 93 LEU A CA 1
ATOM 705 C C . LEU A 1 93 ? 1.859 -3.975 -0.833 1.00 92.31 93 LEU A C 1
ATOM 707 O O . LEU A 1 93 ? 2.987 -4.342 -0.511 1.00 92.31 93 LEU A O 1
ATOM 711 N N . LEU A 1 94 ? 1.097 -3.202 -0.073 1.00 93.50 94 LEU A N 1
ATOM 712 C CA . LEU A 1 94 ? 1.365 -2.896 1.319 1.00 93.50 94 LEU A CA 1
ATOM 713 C C . LEU A 1 94 ? 0.529 -3.829 2.190 1.00 93.50 94 LEU A C 1
ATOM 715 O O . LEU A 1 94 ? -0.693 -3.721 2.192 1.00 93.50 94 LEU A O 1
ATOM 719 N N . GLU A 1 95 ? 1.174 -4.711 2.946 1.00 93.94 95 GLU A N 1
ATOM 720 C CA . GLU A 1 95 ? 0.507 -5.519 3.969 1.00 93.94 95 GLU A CA 1
ATOM 721 C C . GLU A 1 95 ? 0.141 -4.637 5.168 1.00 93.94 95 GLU A C 1
ATOM 723 O O . GLU A 1 95 ? 1.028 -4.101 5.831 1.00 93.94 95 GLU A O 1
ATOM 728 N N . ILE A 1 96 ? -1.148 -4.514 5.488 1.00 91.69 96 ILE A N 1
ATOM 729 C CA . ILE A 1 96 ? -1.642 -3.576 6.510 1.00 91.69 96 ILE A CA 1
ATOM 730 C C . ILE A 1 96 ? -1.146 -3.950 7.911 1.00 91.69 96 ILE A C 1
ATOM 732 O O . ILE A 1 96 ? -0.749 -3.084 8.6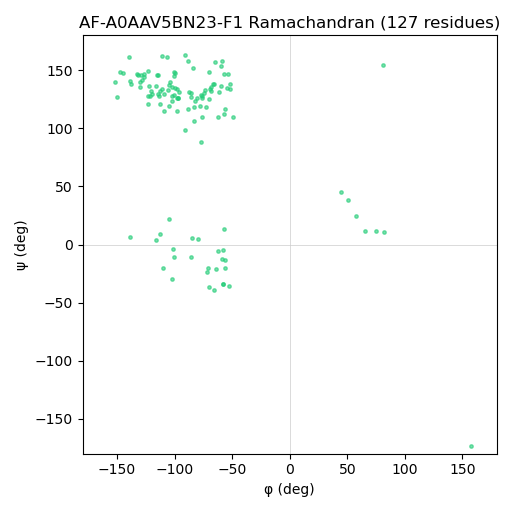82 1.00 91.69 96 ILE A O 1
ATOM 736 N N . LYS A 1 97 ? -1.092 -5.246 8.242 1.00 89.75 97 LYS A N 1
ATOM 737 C CA . LYS A 1 97 ? -0.668 -5.703 9.579 1.00 89.75 97 LYS A CA 1
ATOM 738 C C . LYS A 1 97 ? 0.817 -5.488 9.853 1.00 89.75 97 LYS A C 1
ATOM 740 O O . LYS A 1 97 ? 1.198 -5.222 10.987 1.00 89.75 97 LYS A O 1
ATOM 745 N N . LYS A 1 98 ? 1.659 -5.654 8.831 1.00 91.19 98 LYS A N 1
ATOM 746 C CA . LYS A 1 98 ? 3.123 -5.551 8.962 1.00 91.19 98 LYS A CA 1
ATOM 747 C C . LYS A 1 98 ? 3.679 -4.215 8.486 1.00 91.19 98 LYS A C 1
ATOM 749 O O . LYS A 1 98 ? 4.860 -3.952 8.686 1.00 91.19 98 LYS A O 1
ATOM 754 N N . LEU A 1 99 ? 2.852 -3.413 7.818 1.00 91.38 99 LEU A N 1
ATOM 755 C CA . LEU A 1 99 ? 3.227 -2.177 7.139 1.00 91.38 99 LEU A CA 1
ATOM 756 C C . LEU A 1 99 ? 4.434 -2.358 6.204 1.00 91.38 99 LEU A C 1
ATOM 758 O O . LEU A 1 99 ? 5.307 -1.497 6.097 1.00 91.38 99 LEU A O 1
ATOM 762 N N . LYS A 1 100 ? 4.483 -3.508 5.522 1.00 94.12 100 LYS A N 1
ATOM 763 C CA . LYS A 1 100 ? 5.569 -3.893 4.617 1.00 94.12 100 LYS A CA 1
ATOM 764 C C . LYS A 1 100 ? 5.118 -3.780 3.168 1.00 94.12 100 LYS A C 1
ATOM 766 O O . LYS A 1 100 ? 4.059 -4.290 2.813 1.00 94.12 100 LYS A O 1
ATOM 771 N N . ILE A 1 101 ? 5.952 -3.155 2.339 1.00 93.69 101 ILE A N 1
ATOM 772 C CA . ILE A 1 101 ? 5.733 -3.038 0.896 1.00 93.69 101 ILE A CA 1
ATOM 773 C C . ILE A 1 101 ? 6.498 -4.139 0.160 1.00 93.69 101 ILE A C 1
ATOM 775 O O . ILE A 1 101 ? 7.700 -4.314 0.369 1.00 93.69 101 ILE A O 1
ATOM 779 N N . GLU A 1 102 ? 5.820 -4.830 -0.753 1.00 94.38 102 GLU A N 1
ATOM 780 C CA . GLU A 1 102 ? 6.410 -5.827 -1.647 1.00 94.38 102 GLU A CA 1
ATOM 781 C C . GLU A 1 102 ? 6.000 -5.571 -3.100 1.00 94.38 102 GLU A C 1
ATOM 783 O O . GLU A 1 102 ? 4.855 -5.224 -3.383 1.00 94.38 102 GLU A O 1
ATOM 788 N N . LYS A 1 103 ? 6.937 -5.733 -4.043 1.00 92.06 103 LYS A N 1
ATOM 789 C CA . LYS A 1 103 ? 6.644 -5.656 -5.481 1.00 92.06 103 LYS A CA 1
ATOM 790 C C . LYS A 1 103 ? 6.104 -7.006 -5.944 1.00 92.06 103 LYS A C 1
ATOM 792 O O . LYS A 1 103 ? 6.800 -8.006 -5.810 1.00 92.06 103 LYS A O 1
ATOM 797 N N . VAL A 1 104 ? 4.909 -7.023 -6.526 1.00 90.06 104 VAL A N 1
ATOM 798 C CA . VAL A 1 104 ? 4.240 -8.264 -6.961 1.00 90.06 104 VAL A CA 1
ATOM 799 C C . VAL A 1 104 ? 4.153 -8.410 -8.475 1.00 90.06 104 VAL A C 1
ATOM 801 O O . VAL A 1 104 ? 3.992 -9.516 -8.979 1.00 90.06 104 VAL A O 1
ATOM 804 N N . CYS A 1 105 ? 4.279 -7.312 -9.220 1.00 85.94 105 CYS A N 1
ATOM 805 C CA . CYS A 1 105 ? 4.233 -7.333 -10.678 1.00 85.94 105 CYS A CA 1
ATOM 806 C C . CYS A 1 105 ? 5.142 -6.250 -11.270 1.00 85.94 105 CYS A C 1
ATOM 808 O O . CYS A 1 105 ? 5.315 -5.183 -10.670 1.00 85.94 105 CYS A O 1
ATOM 810 N N . SER A 1 106 ? 5.698 -6.526 -12.451 1.00 87.88 106 SER A N 1
ATOM 811 C CA . SER A 1 106 ? 6.403 -5.556 -13.294 1.00 87.88 106 SER A CA 1
ATOM 812 C C . SER A 1 106 ? 5.820 -5.599 -14.702 1.00 87.88 106 SER A C 1
ATOM 814 O O . SER A 1 106 ? 5.496 -6.681 -15.189 1.00 87.88 106 SER A O 1
ATOM 816 N N . ALA A 1 107 ? 5.689 -4.442 -15.342 1.00 78.44 107 ALA A N 1
ATOM 817 C CA . ALA A 1 107 ? 5.294 -4.349 -16.741 1.00 78.44 107 ALA A CA 1
ATOM 818 C C . ALA A 1 107 ? 6.005 -3.176 -17.422 1.00 78.44 107 ALA A C 1
ATOM 820 O O . ALA A 1 107 ? 6.250 -2.139 -16.800 1.00 78.44 107 ALA A O 1
ATOM 821 N N . SER A 1 108 ? 6.292 -3.326 -18.717 1.00 71.12 108 SER A N 1
ATOM 822 C CA . SER A 1 108 ? 6.929 -2.290 -19.541 1.00 71.12 108 SER A CA 1
ATOM 823 C C . SER A 1 108 ? 6.123 -0.988 -19.571 1.00 71.12 108 SER A C 1
ATOM 825 O O . SER A 1 108 ? 6.707 0.093 -19.578 1.00 71.12 108 SER A O 1
ATOM 827 N N . THR A 1 109 ? 4.794 -1.088 -19.523 1.00 67.31 109 THR A N 1
ATOM 828 C CA . THR A 1 109 ? 3.862 0.035 -19.402 1.00 67.31 109 THR A CA 1
ATOM 829 C C . THR A 1 109 ? 2.608 -0.413 -18.655 1.00 67.31 109 THR A C 1
ATOM 831 O O . THR A 1 109 ? 1.959 -1.373 -19.065 1.00 67.31 109 THR A O 1
ATOM 834 N N . PHE A 1 110 ? 2.240 0.305 -17.593 1.00 64.44 110 PHE A N 1
ATOM 835 C CA . PHE A 1 110 ? 0.864 0.306 -17.097 1.00 64.44 110 PHE A CA 1
ATOM 836 C C . PHE A 1 110 ? 0.185 1.539 -17.680 1.00 64.44 110 PHE A C 1
ATOM 838 O O . PHE A 1 110 ? 0.693 2.648 -17.503 1.00 64.44 110 PHE A O 1
ATOM 845 N N . ASP A 1 111 ? -0.952 1.366 -18.354 1.00 60.62 111 ASP A N 1
ATOM 846 C CA . ASP A 1 111 ? -1.850 2.500 -18.555 1.00 60.62 111 ASP A CA 1
ATOM 847 C C . ASP A 1 111 ? -2.262 3.003 -17.174 1.00 60.62 111 ASP A C 1
ATOM 849 O O . ASP A 1 111 ? -2.578 2.202 -16.289 1.00 60.62 111 ASP A O 1
ATOM 853 N N . SER A 1 112 ? -2.273 4.322 -16.982 1.00 55.44 112 SER A N 1
ATOM 854 C CA . SER A 1 112 ? -2.500 4.994 -15.690 1.00 55.44 112 SER A CA 1
ATOM 855 C C . SER A 1 112 ? -3.836 4.642 -15.012 1.00 55.44 112 SER A C 1
ATOM 857 O O . SER A 1 112 ? -4.090 5.065 -13.889 1.00 55.44 112 SER A O 1
ATOM 859 N N . PHE A 1 113 ? -4.683 3.865 -15.690 1.00 56.59 113 PHE A N 1
ATOM 860 C CA . PHE A 1 113 ? -6.015 3.437 -15.273 1.00 56.59 113 PHE A CA 1
ATOM 861 C C . PHE A 1 113 ? -6.146 1.918 -15.084 1.00 56.59 113 PHE A C 1
ATOM 863 O O . PHE A 1 113 ? -7.240 1.426 -14.811 1.00 56.59 113 PHE A O 1
ATOM 870 N N . SER A 1 114 ? -5.061 1.153 -15.234 1.00 61.97 114 SER A N 1
ATOM 871 C CA . SER A 1 114 ? -5.083 -0.295 -15.014 1.00 61.97 114 SER A CA 1
ATOM 872 C C . SER A 1 114 ? -5.072 -0.605 -13.514 1.00 61.97 114 SER A C 1
ATOM 874 O O . SER A 1 114 ? -4.030 -0.740 -12.879 1.00 61.97 114 SER A O 1
ATOM 876 N N . LEU A 1 115 ? -6.268 -0.672 -12.926 1.00 63.12 115 LEU A N 1
ATOM 877 C CA . LEU A 1 115 ? -6.451 -1.104 -11.545 1.00 63.12 115 LEU A CA 1
ATOM 878 C C . LEU A 1 115 ? -6.332 -2.632 -11.474 1.00 63.12 115 LEU A C 1
ATOM 880 O O . LEU A 1 115 ? -7.013 -3.328 -12.235 1.00 63.12 115 LEU A O 1
ATOM 884 N N . PRO A 1 116 ? -5.492 -3.177 -10.578 1.00 64.69 116 PRO A N 1
ATOM 885 C CA . PRO A 1 116 ? -5.442 -4.612 -10.387 1.00 64.69 116 PRO A CA 1
ATOM 886 C C . PRO A 1 116 ? -6.809 -5.105 -9.911 1.00 64.69 116 PRO A C 1
ATOM 888 O O . PRO A 1 116 ? -7.425 -4.539 -9.006 1.00 64.69 116 PRO A O 1
ATOM 891 N N . TYR A 1 117 ? -7.303 -6.155 -10.558 1.00 69.25 117 TYR A N 1
ATOM 892 C CA . TYR A 1 117 ? -8.544 -6.794 -10.161 1.00 69.25 117 TYR A CA 1
ATOM 893 C C . TYR A 1 117 ? -8.280 -7.687 -8.951 1.00 69.25 117 TYR A C 1
ATOM 895 O O . TYR A 1 117 ? -7.490 -8.625 -9.029 1.00 69.25 117 TYR A O 1
ATOM 903 N N . PHE A 1 118 ? -8.950 -7.392 -7.841 1.00 65.81 118 PHE A N 1
ATOM 904 C CA . PHE A 1 118 ? -8.749 -8.091 -6.574 1.00 65.81 118 PHE A CA 1
ATOM 905 C C . PHE A 1 118 ? -9.955 -8.930 -6.120 1.00 65.81 118 PHE A C 1
ATOM 907 O O . PHE A 1 118 ? -9.992 -9.421 -4.995 1.00 65.81 118 PHE A O 1
ATOM 914 N N . GLY A 1 119 ? -10.963 -9.091 -6.979 1.00 65.69 119 GLY A N 1
ATOM 915 C CA . GLY A 1 119 ? -12.135 -9.916 -6.690 1.00 65.69 119 GLY A CA 1
ATOM 916 C C . GLY A 1 119 ? -11.964 -11.363 -7.143 1.00 65.69 119 GLY A C 1
ATOM 917 O O . GLY A 1 119 ? -11.138 -11.678 -7.998 1.00 65.69 119 GLY A O 1
ATOM 918 N N . PHE A 1 120 ? -12.813 -12.252 -6.631 1.00 61.62 120 PHE A N 1
ATOM 919 C CA . PHE A 1 120 ? -13.119 -13.474 -7.370 1.00 61.62 120 PHE A CA 1
ATOM 920 C C . PHE A 1 120 ? -13.909 -13.077 -8.616 1.00 61.62 120 PHE A C 1
ATOM 922 O O . PHE A 1 120 ? -14.868 -12.309 -8.466 1.00 61.62 120 PHE A O 1
ATOM 929 N N . PRO A 1 121 ? -13.555 -13.579 -9.817 1.00 68.81 121 PRO A N 1
ATOM 930 C CA . PRO A 1 121 ? -14.343 -13.299 -11.004 1.00 68.81 121 PRO A CA 1
ATOM 931 C C . PRO A 1 121 ? -15.801 -13.650 -10.699 1.00 68.81 121 PRO A C 1
ATOM 933 O O . PRO A 1 121 ? -16.057 -14.704 -10.101 1.00 68.81 121 PRO A O 1
ATOM 936 N N . PRO A 1 122 ? -16.763 -12.781 -11.054 1.00 66.44 122 PRO A N 1
ATOM 937 C CA . PRO A 1 122 ? -18.163 -13.114 -10.877 1.00 66.44 122 PRO A CA 1
ATOM 938 C C . PRO A 1 122 ? -18.422 -14.471 -11.529 1.00 66.44 122 PRO A C 1
ATOM 940 O O . PRO A 1 122 ? -17.897 -14.760 -12.607 1.00 66.44 122 PRO A O 1
ATOM 943 N N . SER A 1 123 ? -19.203 -15.318 -10.853 1.00 72.81 123 SER A N 1
ATOM 944 C CA . SER A 1 123 ? -19.607 -16.614 -11.393 1.00 72.81 123 SER A CA 1
ATOM 945 C C . SER A 1 123 ? -20.154 -16.419 -12.807 1.00 72.81 123 SER A C 1
ATOM 947 O O . SER A 1 123 ? -21.246 -15.882 -12.977 1.00 72.81 123 SER A O 1
ATOM 949 N N . MET A 1 124 ? -19.411 -16.883 -13.813 1.00 71.25 124 MET A N 1
ATOM 950 C CA . MET A 1 124 ? -19.845 -16.848 -15.213 1.00 71.25 124 MET A CA 1
ATOM 951 C C . MET A 1 124 ? -20.818 -17.985 -15.551 1.00 71.25 124 MET A C 1
ATOM 953 O O . MET A 1 124 ? -21.193 -18.158 -16.708 1.00 71.25 124 MET A O 1
ATOM 957 N N . SER A 1 125 ? -21.232 -18.781 -14.558 1.00 73.38 125 SER A N 1
ATOM 958 C CA . SER A 1 125 ? -22.273 -19.780 -14.773 1.00 73.38 125 SER A CA 1
ATOM 959 C C . SER A 1 125 ? -23.643 -19.094 -14.885 1.00 73.38 125 SER A C 1
ATOM 961 O O . SER A 1 125 ? -23.966 -18.238 -14.052 1.00 73.38 125 SER A O 1
ATOM 963 N N . PRO A 1 126 ? -24.465 -19.444 -15.894 1.00 69.38 126 PRO A N 1
ATOM 964 C CA . PRO A 1 126 ? -25.853 -19.011 -15.938 1.00 69.38 126 PRO A CA 1
ATOM 965 C C . PRO A 1 126 ? -26.532 -19.417 -14.633 1.00 69.38 126 PRO A C 1
ATOM 967 O O . PRO A 1 126 ? -26.382 -20.561 -14.191 1.00 69.38 126 PRO A O 1
ATOM 970 N N . ARG A 1 127 ? -27.297 -18.507 -14.020 1.00 69.81 127 ARG A N 1
ATOM 971 C CA . ARG A 1 127 ? -28.200 -18.900 -12.936 1.00 69.81 127 ARG A CA 1
ATOM 972 C C . ARG A 1 127 ? -29.123 -19.974 -13.508 1.00 69.81 127 ARG A C 1
ATOM 974 O O . ARG A 1 127 ? -29.897 -19.682 -14.416 1.00 69.81 127 ARG A O 1
ATOM 981 N N . ARG A 1 128 ? -29.002 -21.217 -13.031 1.00 69.75 128 ARG A N 1
ATOM 982 C CA . ARG A 1 128 ? -30.035 -22.227 -13.268 1.00 69.75 128 ARG A CA 1
ATOM 983 C C . ARG A 1 128 ? -31.299 -21.701 -12.590 1.00 69.75 128 ARG A C 1
ATOM 985 O O . ARG A 1 128 ? -31.304 -21.551 -11.370 1.00 69.75 128 ARG A O 1
ATOM 992 N N . ILE A 1 129 ? -32.271 -21.313 -13.413 1.00 70.25 129 ILE A N 1
ATOM 993 C CA . ILE A 1 129 ? -33.647 -20.993 -13.018 1.00 70.25 129 ILE A CA 1
ATOM 994 C C . ILE A 1 129 ? -34.380 -22.315 -12.819 1.00 70.25 129 ILE A C 1
ATOM 996 O O . ILE A 1 129 ? -34.149 -23.223 -13.653 1.00 70.25 129 ILE A O 1
#

Foldseek 3Di:
DDDDDDDDPPVQPPFDWAWDQLPPRWIKIWTDDQPAFIKIWTDDDPVPPPPDTDIDGAHDDPQFRWDFQYDDDQWTWIWTDGPDLVAFTFIWIQRSHVRDIDTDDGDNDDDPNDRDDDDDPPPPDPPPD

pLDDT: mean 79.68, std 11.13, range [53.5, 94.38]

Organism: NCBI:txid191504